Protein AF-A0AAI8QC46-F1 (afdb_monomer)

Organism: NCBI:txid1404864

Solvent-accessible surface area (backbone atoms only — not comparable to full-atom values): 4819 Å² total; per-residue (Å²): 109,67,70,57,54,52,51,57,72,71,46,51,72,68,56,54,46,47,70,54,50,48,59,51,50,53,52,51,50,54,49,52,55,51,52,50,52,52,51,50,53,52,52,53,48,53,52,50,51,51,51,52,52,51,52,50,53,52,48,54,52,51,52,51,49,50,54,52,50,51,27,52,73,72,71,38,48,78,40,79,94,75,77,46,67,88

Radius of gyration: 32.92 Å; Cα contacts (8 Å, |Δi|>4): 27; chains: 1; bounding box: 62×17×87 Å

pLDDT: mean 90.2, std 5.08, range [62.28, 96.38]

Structure (mmCIF, N/CA/C/O backbone):
data_AF-A0AAI8QC46-F1
#
_entry.id   AF-A0AAI8QC46-F1
#
loop_
_atom_site.group_PDB
_atom_site.id
_atom_site.type_symbol
_atom_site.label_atom_id
_atom_site.label_alt_id
_atom_site.label_comp_id
_atom_site.label_asym_id
_atom_site.label_entity_id
_atom_site.label_seq_id
_atom_site.pdbx_PDB_ins_code
_atom_site.Cartn_x
_atom_site.Cartn_y
_atom_site.Cartn_z
_atom_site.occupancy
_atom_site.B_iso_or_equiv
_atom_site.auth_seq_id
_atom_site.auth_comp_id
_atom_site.auth_asym_id
_atom_site.auth_atom_id
_atom_site.pdbx_PDB_model_num
ATOM 1 N N . MET A 1 1 ? 18.232 -7.226 -45.518 1.00 62.28 1 MET A N 1
ATOM 2 C CA . MET A 1 1 ? 18.807 -8.258 -44.620 1.00 62.28 1 MET A CA 1
ATOM 3 C C . MET A 1 1 ? 20.300 -8.452 -44.845 1.00 62.28 1 MET A C 1
ATOM 5 O O . MET A 1 1 ? 21.035 -8.475 -43.868 1.00 62.28 1 MET A O 1
ATOM 9 N N . GLU A 1 2 ? 20.768 -8.520 -46.092 1.00 77.69 2 GLU A N 1
ATOM 10 C CA . GLU A 1 2 ? 22.195 -8.725 -46.395 1.00 77.69 2 GLU A CA 1
ATOM 11 C C . GLU A 1 2 ? 23.112 -7.637 -45.821 1.00 77.69 2 GLU A C 1
ATOM 13 O O . GLU A 1 2 ? 24.082 -7.958 -45.141 1.00 77.69 2 GLU A O 1
ATOM 18 N N . ALA A 1 3 ? 22.755 -6.359 -45.982 1.00 80.12 3 ALA A N 1
ATOM 19 C CA . ALA A 1 3 ? 23.526 -5.244 -45.424 1.00 80.12 3 ALA A CA 1
ATOM 20 C C . ALA A 1 3 ? 23.624 -5.283 -43.884 1.00 80.12 3 ALA A C 1
ATOM 22 O O . ALA A 1 3 ? 24.678 -5.000 -43.322 1.00 80.12 3 ALA A O 1
ATOM 23 N N . PHE A 1 4 ? 22.554 -5.699 -43.197 1.00 81.44 4 PHE A N 1
ATOM 24 C CA . PHE A 1 4 ? 22.554 -5.870 -41.741 1.00 81.44 4 PHE A CA 1
ATOM 25 C C . PHE A 1 4 ? 23.441 -7.043 -41.312 1.00 81.44 4 PHE A C 1
ATOM 27 O O . PHE A 1 4 ? 24.227 -6.911 -40.382 1.00 81.44 4 PHE A O 1
ATOM 34 N N . MET A 1 5 ? 23.365 -8.175 -42.014 1.00 85.44 5 MET A N 1
ATOM 35 C CA . MET A 1 5 ? 24.207 -9.344 -41.743 1.00 85.44 5 MET A CA 1
ATOM 36 C C . MET A 1 5 ? 25.691 -9.048 -41.986 1.00 85.44 5 MET A C 1
ATOM 38 O O . MET A 1 5 ? 26.540 -9.496 -41.216 1.00 85.44 5 MET A O 1
ATOM 42 N N . LEU A 1 6 ? 26.008 -8.272 -43.024 1.00 85.38 6 LEU A N 1
ATOM 43 C CA . LEU A 1 6 ? 27.363 -7.797 -43.304 1.00 85.38 6 LEU A CA 1
ATOM 44 C C . LEU A 1 6 ? 27.857 -6.844 -42.208 1.00 85.38 6 LEU A C 1
ATOM 46 O O . LEU A 1 6 ? 28.941 -7.055 -41.667 1.00 85.38 6 LEU A O 1
ATOM 50 N N . ALA A 1 7 ? 27.039 -5.868 -41.804 1.00 82.94 7 ALA A N 1
ATOM 51 C CA . ALA A 1 7 ? 27.359 -4.953 -40.710 1.00 82.94 7 ALA A CA 1
ATOM 52 C C . ALA A 1 7 ? 27.521 -5.682 -39.364 1.00 82.94 7 ALA A C 1
ATOM 54 O O . ALA A 1 7 ? 28.450 -5.398 -38.614 1.00 82.94 7 ALA A O 1
ATOM 55 N N . TRP A 1 8 ? 26.679 -6.677 -39.074 1.00 87.56 8 TRP A N 1
ATOM 56 C CA . TRP A 1 8 ? 26.773 -7.502 -37.869 1.00 87.56 8 TRP A CA 1
ATOM 57 C C . TRP A 1 8 ? 28.064 -8.321 -37.843 1.00 87.56 8 TRP A C 1
ATOM 59 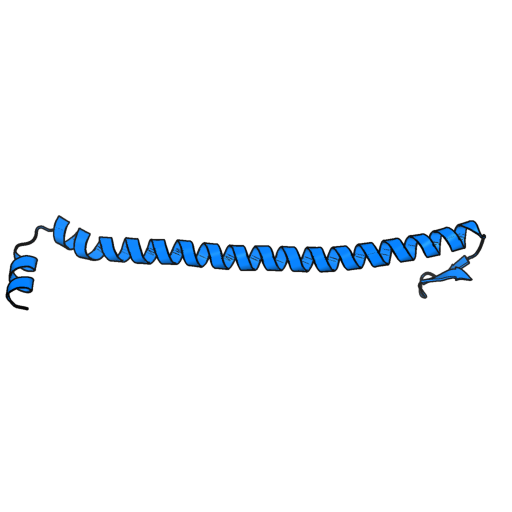O O . TRP A 1 8 ? 28.764 -8.346 -36.829 1.00 87.56 8 TRP A O 1
ATOM 69 N N . LYS A 1 9 ? 28.429 -8.949 -38.970 1.00 85.88 9 LYS A N 1
ATOM 70 C CA . LYS A 1 9 ? 29.687 -9.699 -39.115 1.00 85.88 9 LYS A CA 1
ATOM 71 C C . LYS A 1 9 ? 30.926 -8.802 -39.014 1.00 85.88 9 LYS A C 1
ATOM 73 O O . LYS A 1 9 ? 31.926 -9.252 -38.464 1.00 85.88 9 LYS A O 1
ATOM 78 N N . ALA A 1 10 ? 30.841 -7.553 -39.466 1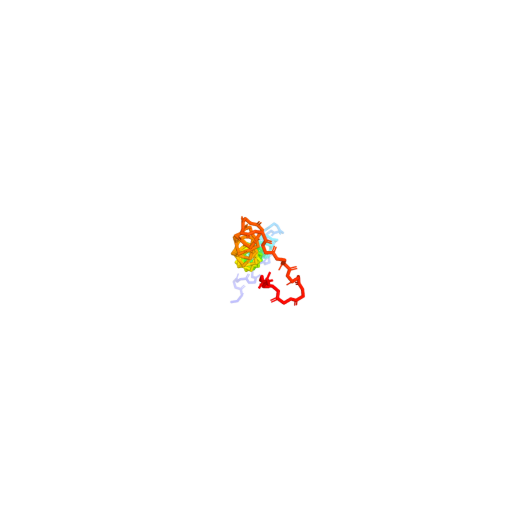.00 87.75 10 ALA A N 1
ATOM 79 C CA . ALA A 1 10 ? 31.911 -6.562 -39.347 1.00 87.75 10 ALA A CA 1
ATOM 80 C C . ALA A 1 10 ? 31.971 -5.870 -37.969 1.00 87.75 10 ALA A C 1
ATOM 82 O O . ALA A 1 10 ? 33.002 -5.306 -37.609 1.00 87.75 10 ALA A O 1
ATOM 83 N N . ALA A 1 11 ? 30.888 -5.910 -37.186 1.00 87.44 11 ALA A N 1
ATOM 84 C CA . ALA A 1 11 ? 30.825 -5.276 -35.874 1.00 87.44 11 ALA A CA 1
ATOM 85 C C . ALA A 1 11 ? 31.776 -5.933 -34.864 1.00 87.44 11 ALA A C 1
ATOM 87 O O . ALA A 1 11 ? 31.900 -7.161 -34.800 1.00 87.44 11 ALA A O 1
ATOM 88 N N . SER A 1 12 ? 32.393 -5.101 -34.021 1.00 92.81 12 SER A N 1
ATOM 89 C CA . SER A 1 12 ? 33.229 -5.567 -32.918 1.00 92.81 12 SER A CA 1
ATOM 90 C C . SER A 1 12 ? 32.404 -6.322 -31.871 1.00 92.81 12 SER A C 1
ATOM 92 O O . SER A 1 12 ? 31.193 -6.126 -31.733 1.00 92.81 12 SER A O 1
ATOM 94 N N . TRP A 1 13 ? 33.077 -7.160 -31.080 1.00 89.25 13 TRP A N 1
ATOM 95 C CA . TRP A 1 13 ? 32.449 -7.878 -29.968 1.00 89.25 13 TRP A CA 1
ATOM 96 C C . TRP A 1 13 ? 31.707 -6.944 -29.003 1.00 89.25 13 TRP A C 1
ATOM 98 O O . TRP A 1 13 ? 30.590 -7.255 -28.599 1.00 89.25 13 TRP A O 1
ATOM 108 N N . GLY A 1 14 ? 32.274 -5.770 -28.706 1.00 89.44 14 GLY A N 1
ATOM 109 C CA . GLY A 1 14 ? 31.632 -4.770 -27.848 1.00 89.44 14 GLY A CA 1
ATOM 110 C C . GLY A 1 14 ? 30.315 -4.236 -28.418 1.00 89.44 14 GLY A C 1
ATOM 111 O O . GLY A 1 14 ? 29.333 -4.136 -27.688 1.00 89.44 14 GLY A O 1
ATOM 112 N N . VAL A 1 15 ? 30.253 -3.967 -29.728 1.00 90.94 15 VAL A N 1
ATOM 113 C CA . VAL A 1 15 ? 29.024 -3.491 -30.394 1.00 90.94 15 VAL A CA 1
ATOM 114 C C . VAL A 1 15 ? 27.941 -4.568 -30.387 1.00 90.94 15 VAL A C 1
ATOM 116 O O . VAL A 1 15 ? 26.778 -4.269 -30.126 1.00 90.94 15 VAL A O 1
ATOM 119 N N . ARG A 1 16 ? 28.313 -5.832 -30.611 1.00 89.56 16 ARG A N 1
ATOM 120 C CA . ARG A 1 16 ? 27.362 -6.953 -30.557 1.00 89.56 16 ARG A CA 1
ATOM 121 C C . ARG A 1 16 ? 26.799 -7.160 -29.155 1.00 89.56 16 ARG A C 1
ATOM 123 O O . ARG A 1 16 ? 25.595 -7.347 -29.008 1.00 89.56 16 ARG A O 1
ATOM 130 N N . ILE A 1 17 ? 27.654 -7.089 -28.134 1.00 91.06 17 ILE A N 1
ATOM 131 C CA . ILE A 1 17 ? 27.234 -7.185 -26.731 1.00 91.06 17 ILE A CA 1
ATOM 132 C C . ILE A 1 17 ? 26.297 -6.027 -26.391 1.00 91.06 17 ILE A C 1
ATOM 134 O O . ILE A 1 17 ? 25.210 -6.271 -25.879 1.00 91.06 17 ILE A O 1
ATOM 138 N N . ALA A 1 18 ? 26.656 -4.787 -26.725 1.00 90.94 18 ALA A N 1
ATOM 139 C CA . ALA A 1 18 ? 25.817 -3.622 -26.453 1.00 90.94 18 ALA A CA 1
ATOM 140 C C . ALA A 1 18 ? 24.446 -3.708 -27.149 1.00 90.94 18 ALA A C 1
ATOM 142 O O . ALA A 1 18 ? 23.429 -3.388 -26.536 1.00 90.94 18 ALA A O 1
ATOM 143 N N . ALA A 1 19 ? 24.402 -4.199 -28.391 1.00 89.81 19 ALA A N 1
ATOM 144 C CA . ALA A 1 19 ? 23.164 -4.362 -29.151 1.00 89.81 19 ALA A CA 1
ATOM 145 C C . ALA A 1 19 ? 22.201 -5.401 -28.549 1.00 89.81 19 ALA A C 1
ATOM 147 O O . ALA A 1 19 ? 20.998 -5.303 -28.766 1.00 89.81 19 ALA A O 1
ATOM 148 N N . VAL A 1 20 ? 22.707 -6.378 -27.788 1.00 89.69 20 VAL A N 1
ATOM 149 C CA . VAL A 1 20 ? 21.886 -7.407 -27.126 1.00 89.69 20 VAL A CA 1
ATOM 150 C C . VAL A 1 20 ? 21.599 -7.040 -25.669 1.00 89.69 20 VAL A C 1
ATOM 152 O O . VAL A 1 20 ? 20.453 -7.068 -25.227 1.00 89.69 20 VAL A O 1
ATOM 155 N N . VAL A 1 21 ? 22.631 -6.664 -24.915 1.00 93.00 21 VAL A N 1
ATOM 156 C CA . VAL A 1 21 ? 22.542 -6.371 -23.478 1.00 93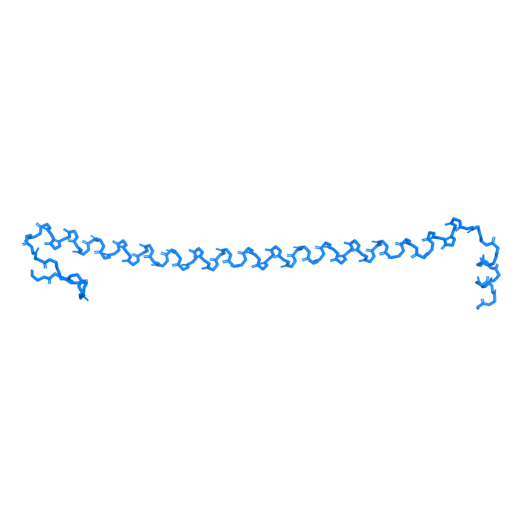.00 21 VAL A CA 1
ATOM 157 C C . VAL A 1 21 ? 21.839 -5.042 -23.221 1.00 93.00 21 VAL A C 1
ATOM 159 O O . VAL A 1 21 ? 21.060 -4.945 -22.277 1.00 93.00 21 VAL A O 1
ATOM 162 N N . GLY A 1 22 ? 22.060 -4.030 -24.063 1.00 91.88 22 GLY A N 1
ATOM 163 C CA . GLY A 1 22 ? 21.443 -2.710 -23.914 1.00 91.88 22 GLY A CA 1
ATOM 164 C C . GLY A 1 22 ? 19.912 -2.775 -23.859 1.00 91.88 22 GLY A C 1
ATOM 165 O O . GLY A 1 22 ? 19.330 -2.325 -22.870 1.00 91.88 22 GLY A O 1
ATOM 166 N N . PRO A 1 23 ? 19.243 -3.389 -24.852 1.00 93.31 23 PRO A N 1
ATOM 167 C CA . PRO A 1 23 ? 17.794 -3.574 -24.817 1.00 93.31 23 PRO A CA 1
ATOM 168 C C . PRO A 1 23 ? 17.310 -4.380 -23.605 1.00 93.31 23 PRO A C 1
ATOM 170 O O . PRO A 1 23 ? 16.319 -4.003 -22.981 1.00 93.31 23 PRO A O 1
ATOM 173 N N . LEU A 1 24 ? 18.021 -5.451 -23.231 1.00 91.75 24 LEU A N 1
ATOM 174 C CA . LEU A 1 24 ? 17.660 -6.281 -22.076 1.00 91.75 24 LEU A CA 1
ATOM 175 C C . LEU A 1 24 ? 17.717 -5.497 -20.761 1.00 91.75 24 LEU A C 1
ATOM 177 O O . LEU A 1 24 ? 16.812 -5.619 -19.938 1.00 91.75 24 LEU A O 1
ATOM 181 N N . LEU A 1 25 ? 18.737 -4.655 -20.579 1.00 92.88 25 LEU A N 1
ATOM 182 C CA . LEU A 1 25 ? 18.848 -3.791 -19.406 1.00 92.88 25 LEU A CA 1
ATOM 183 C C . LEU A 1 25 ? 17.707 -2.776 -19.345 1.00 92.88 25 LEU A C 1
ATOM 185 O O . LEU A 1 25 ? 17.121 -2.591 -18.280 1.00 92.88 25 LEU A O 1
ATOM 189 N N . ILE A 1 26 ? 17.350 -2.153 -20.470 1.00 92.38 26 ILE A N 1
ATOM 190 C CA . ILE A 1 26 ? 16.245 -1.184 -20.521 1.00 92.38 26 ILE A CA 1
ATOM 191 C C . ILE A 1 26 ? 14.929 -1.857 -20.119 1.00 92.38 26 ILE A C 1
ATOM 193 O O . ILE A 1 26 ? 14.227 -1.359 -19.236 1.00 92.38 26 ILE A O 1
ATOM 197 N N . VAL A 1 27 ? 14.617 -3.010 -20.718 1.00 93.12 27 VAL A N 1
ATOM 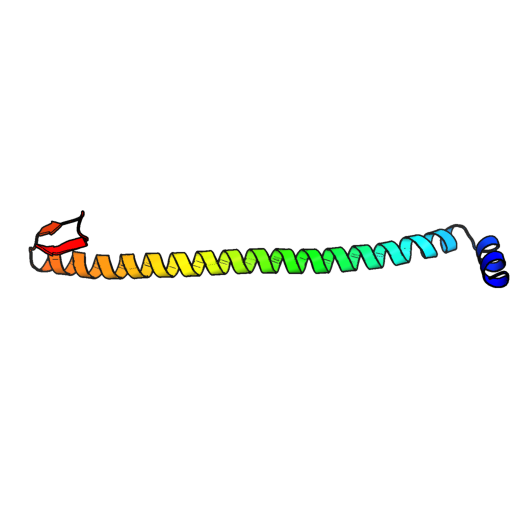198 C CA . VAL A 1 27 ? 13.386 -3.756 -20.422 1.00 93.12 27 VAL A CA 1
ATOM 199 C C . VAL A 1 27 ? 13.370 -4.231 -18.969 1.00 93.12 27 VAL A C 1
ATOM 201 O O . VAL A 1 27 ? 12.375 -4.029 -18.274 1.00 93.12 27 VAL A O 1
ATOM 204 N N . GLY A 1 28 ? 14.475 -4.800 -18.479 1.00 93.12 28 GLY A N 1
ATOM 205 C CA . GLY A 1 28 ? 14.585 -5.264 -17.096 1.00 93.12 28 GLY A CA 1
ATOM 206 C C . GLY A 1 28 ? 14.417 -4.135 -16.079 1.00 93.12 28 GLY A C 1
ATOM 207 O O . GLY A 1 28 ? 13.692 -4.290 -15.097 1.00 93.12 28 GLY A O 1
ATOM 208 N N . THR A 1 29 ? 15.011 -2.969 -16.343 1.00 92.06 29 THR A N 1
ATOM 209 C CA . THR A 1 29 ? 14.906 -1.802 -15.455 1.00 92.06 29 THR A CA 1
ATOM 210 C C . THR A 1 29 ? 13.484 -1.239 -15.451 1.00 92.06 29 THR A C 1
ATOM 212 O O . THR A 1 29 ? 12.930 -0.968 -14.385 1.00 92.06 29 THR A O 1
ATOM 215 N N . ALA A 1 30 ? 12.852 -1.117 -16.623 1.00 92.50 30 ALA A N 1
ATOM 216 C CA . ALA A 1 30 ? 11.466 -0.668 -16.728 1.00 92.50 30 ALA A CA 1
ATOM 217 C C . ALA A 1 30 ? 10.503 -1.615 -15.990 1.00 92.50 30 ALA A C 1
ATOM 219 O O . ALA A 1 30 ? 9.653 -1.156 -15.222 1.00 92.50 30 ALA A O 1
ATOM 220 N N . TYR A 1 31 ? 10.676 -2.930 -16.168 1.00 90.56 31 TYR A N 1
ATOM 221 C CA . TYR A 1 31 ? 9.887 -3.943 -15.471 1.00 90.56 31 TYR A CA 1
ATOM 222 C C . TYR A 1 31 ? 10.079 -3.872 -13.953 1.00 90.56 31 TYR A C 1
ATOM 224 O O . TYR A 1 31 ? 9.092 -3.846 -13.220 1.00 90.56 31 TYR A O 1
ATOM 232 N N . ALA A 1 32 ? 11.321 -3.769 -13.472 1.00 90.31 32 ALA A N 1
ATOM 233 C CA . ALA A 1 32 ? 11.615 -3.672 -12.044 1.00 90.31 32 ALA A CA 1
ATOM 234 C C . ALA A 1 32 ? 10.955 -2.441 -11.397 1.00 90.31 32 ALA A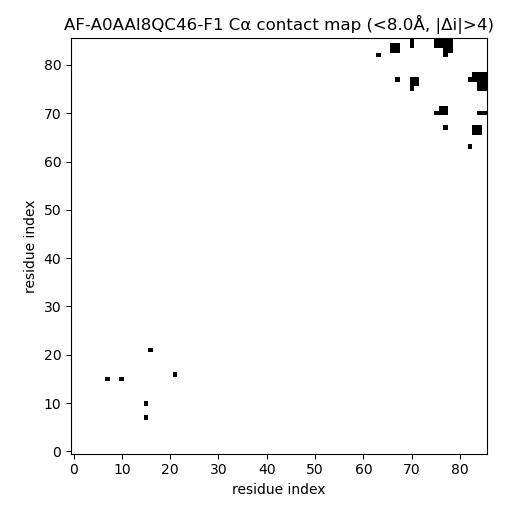 C 1
ATOM 236 O O . ALA A 1 32 ? 10.332 -2.559 -10.341 1.00 90.31 32 ALA A O 1
ATOM 237 N N . VAL A 1 33 ? 11.022 -1.273 -12.050 1.00 92.00 33 VAL A N 1
ATOM 238 C CA . VAL A 1 33 ? 10.373 -0.042 -11.564 1.00 92.00 33 VAL A CA 1
ATOM 239 C C . VAL A 1 33 ? 8.853 -0.188 -11.533 1.00 92.00 33 VAL A C 1
ATOM 241 O O . VAL A 1 33 ? 8.219 0.195 -10.548 1.00 92.00 33 VAL A O 1
ATOM 244 N N . TRP A 1 34 ? 8.251 -0.728 -12.595 1.00 93.06 34 TRP A N 1
ATOM 245 C CA . TRP A 1 34 ? 6.808 -0.960 -12.641 1.00 93.06 34 TRP A CA 1
ATOM 246 C C . TRP A 1 34 ? 6.364 -1.928 -11.542 1.00 93.06 34 TRP A C 1
ATOM 248 O O . TRP A 1 34 ? 5.467 -1.605 -10.763 1.00 93.06 34 TRP A O 1
ATOM 258 N N . HIS A 1 35 ? 7.040 -3.070 -11.432 1.00 87.25 35 HIS A N 1
ATOM 259 C CA . HIS A 1 35 ? 6.735 -4.100 -10.449 1.00 87.25 35 HIS A CA 1
ATOM 260 C C . HIS A 1 35 ? 6.861 -3.565 -9.016 1.00 87.25 35 HIS A C 1
ATOM 262 O O . HIS A 1 35 ? 5.978 -3.790 -8.191 1.00 87.25 35 HIS A O 1
ATOM 268 N N . HIS A 1 36 ? 7.905 -2.783 -8.726 1.00 87.31 36 HIS A N 1
ATOM 269 C CA . HIS A 1 36 ? 8.078 -2.149 -7.420 1.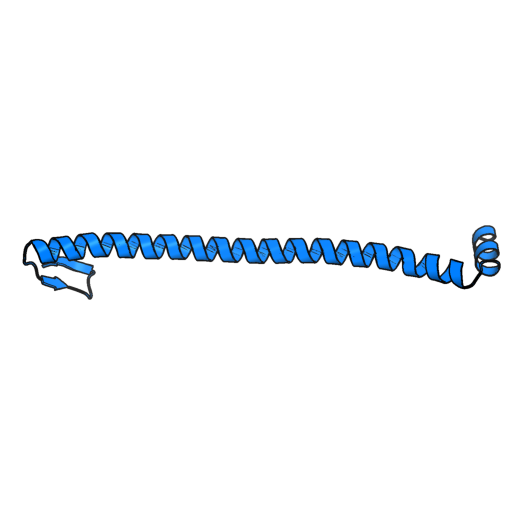00 87.31 36 HIS A CA 1
ATOM 270 C C . HIS A 1 36 ? 6.935 -1.181 -7.086 1.00 87.31 36 HIS A C 1
ATOM 272 O O . HIS A 1 36 ? 6.379 -1.243 -5.991 1.00 87.31 36 HIS A O 1
ATOM 278 N N . LYS A 1 37 ? 6.520 -0.338 -8.042 1.00 85.94 37 LYS A N 1
ATOM 279 C CA . LYS A 1 37 ? 5.384 0.581 -7.856 1.00 85.94 37 LYS A CA 1
ATOM 280 C C . LYS A 1 37 ? 4.069 -0.159 -7.623 1.00 85.94 37 LYS A C 1
ATOM 282 O O . LYS A 1 37 ? 3.256 0.289 -6.821 1.00 85.94 37 LYS A O 1
ATOM 287 N N . VAL A 1 38 ? 3.836 -1.265 -8.329 1.00 85.06 38 VAL A N 1
ATOM 288 C CA . VAL A 1 38 ? 2.637 -2.094 -8.135 1.00 85.06 38 VAL A CA 1
ATOM 289 C C . VAL A 1 38 ? 2.645 -2.731 -6.748 1.00 85.06 38 VAL A C 1
ATOM 291 O O . VAL A 1 38 ? 1.636 -2.660 -6.050 1.00 85.06 38 VAL A O 1
ATOM 294 N N . TYR A 1 39 ? 3.783 -3.283 -6.324 1.00 79.56 39 TYR A N 1
ATOM 295 C CA . TYR A 1 39 ? 3.923 -3.883 -5.000 1.00 79.56 39 TYR A CA 1
ATOM 296 C C . TYR A 1 39 ? 3.709 -2.856 -3.882 1.00 79.56 39 TYR A C 1
ATOM 298 O O . TYR A 1 39 ? 2.917 -3.102 -2.976 1.00 79.56 39 TYR A O 1
ATOM 306 N N . GLN A 1 40 ? 4.336 -1.678 -3.984 1.00 83.88 40 GLN A N 1
ATOM 307 C CA . GLN A 1 40 ? 4.125 -0.581 -3.034 1.00 83.88 40 GLN A CA 1
ATOM 308 C C . GLN A 1 40 ? 2.659 -0.156 -2.974 1.00 83.88 40 GLN A C 1
ATOM 310 O O . GLN A 1 40 ? 2.105 -0.074 -1.891 1.00 83.88 40 GLN A O 1
ATOM 315 N N . ARG A 1 41 ? 1.980 0.005 -4.117 1.00 82.31 41 ARG A N 1
ATOM 316 C CA . ARG A 1 41 ? 0.541 0.324 -4.126 1.00 82.31 41 ARG A CA 1
ATOM 317 C C . ARG A 1 41 ? -0.319 -0.744 -3.450 1.00 82.31 41 ARG A C 1
ATOM 319 O O . ARG A 1 41 ? -1.317 -0.401 -2.825 1.00 82.31 41 ARG A O 1
ATOM 326 N N . GLY A 1 42 ? 0.025 -2.023 -3.610 1.00 82.88 42 GLY A N 1
ATOM 327 C CA . GLY A 1 42 ? -0.661 -3.122 -2.928 1.00 82.88 42 GLY A CA 1
ATOM 328 C C . GLY A 1 42 ? -0.448 -3.073 -1.417 1.00 82.88 42 GLY A C 1
ATOM 329 O O . GLY A 1 42 ? -1.409 -3.179 -0.660 1.00 82.88 42 GLY A O 1
ATOM 330 N N . TYR A 1 43 ? 0.795 -2.841 -0.997 1.00 83.56 43 TYR A N 1
ATOM 331 C CA . TYR A 1 43 ? 1.165 -2.678 0.406 1.00 83.56 43 TYR A CA 1
ATOM 332 C C . TYR A 1 43 ? 0.485 -1.460 1.050 1.00 83.56 43 TYR A C 1
ATOM 334 O O . TYR A 1 43 ? -0.132 -1.591 2.101 1.00 83.56 43 TYR A O 1
ATOM 342 N N . ASP A 1 44 ? 0.521 -0.301 0.391 1.00 89.81 44 ASP A N 1
ATOM 343 C CA . ASP A 1 44 ? -0.109 0.932 0.869 1.00 89.81 44 ASP A CA 1
ATOM 344 C C . ASP A 1 44 ? -1.631 0.779 0.981 1.00 89.81 44 ASP A C 1
ATOM 346 O O . ASP A 1 44 ? -2.230 1.264 1.939 1.00 89.81 44 ASP A O 1
ATOM 350 N N . ARG A 1 45 ? -2.267 0.072 0.033 1.00 88.94 45 ARG A N 1
ATOM 351 C CA . ARG A 1 45 ? -3.698 -0.251 0.113 1.00 88.94 45 ARG A CA 1
ATOM 352 C C . ARG A 1 45 ? -3.993 -1.154 1.307 1.00 88.94 45 ARG A C 1
ATOM 354 O O . ARG A 1 45 ? -4.880 -0.824 2.079 1.00 88.94 45 ARG A O 1
ATOM 361 N N . ALA A 1 46 ? -3.238 -2.237 1.485 1.00 90.25 46 ALA A N 1
ATOM 362 C CA . ALA A 1 46 ? -3.412 -3.121 2.635 1.00 90.25 46 ALA A CA 1
ATOM 363 C C . ALA A 1 46 ? -3.241 -2.366 3.965 1.00 90.25 46 ALA A C 1
ATOM 365 O O . ALA A 1 46 ? -4.024 -2.558 4.890 1.00 90.25 46 ALA A O 1
ATOM 366 N N . LEU A 1 47 ? -2.263 -1.460 4.050 1.00 91.44 47 LEU A N 1
ATOM 367 C CA . LEU A 1 47 ? -2.067 -0.613 5.225 1.00 91.44 47 LEU A CA 1
ATOM 368 C C . LEU A 1 47 ? -3.249 0.345 5.451 1.00 91.44 47 LEU A C 1
ATOM 370 O O . LEU A 1 47 ? -3.669 0.539 6.590 1.00 91.44 47 LEU A O 1
ATOM 374 N N . ALA A 1 48 ? -3.805 0.922 4.383 1.00 89.75 48 ALA A N 1
ATOM 375 C CA . ALA A 1 48 ? -4.989 1.772 4.464 1.00 89.75 48 ALA A CA 1
ATOM 376 C C . ALA A 1 48 ? -6.244 0.997 4.905 1.00 89.75 48 ALA A C 1
ATOM 378 O O . ALA A 1 48 ? -7.014 1.519 5.711 1.00 89.75 48 ALA A O 1
ATOM 379 N N . ASP A 1 49 ? -6.424 -0.234 4.424 1.00 93.00 49 ASP A N 1
ATOM 380 C CA . ASP A 1 49 ? -7.547 -1.101 4.794 1.00 93.00 49 ASP A CA 1
ATOM 381 C C . ASP A 1 49 ? -7.467 -1.485 6.283 1.00 93.00 49 ASP A C 1
ATOM 383 O O . ASP A 1 49 ? -8.432 -1.279 7.019 1.00 93.00 49 ASP A O 1
ATOM 387 N N . ILE A 1 50 ? -6.287 -1.906 6.763 1.00 89.81 50 ILE A N 1
ATOM 388 C CA . ILE A 1 50 ? -6.043 -2.180 8.193 1.00 89.81 50 ILE A CA 1
ATOM 389 C C . ILE A 1 50 ? -6.330 -0.934 9.038 1.00 89.81 50 ILE A C 1
ATOM 391 O O . ILE A 1 50 ? -7.047 -1.002 10.032 1.00 89.81 50 ILE A O 1
ATOM 395 N N . ALA A 1 51 ? -5.825 0.234 8.629 1.00 91.12 51 ALA A N 1
ATOM 396 C CA . ALA A 1 51 ? -6.056 1.475 9.362 1.00 91.12 51 ALA A CA 1
ATOM 397 C C . ALA A 1 51 ? -7.545 1.870 9.409 1.00 91.12 51 ALA A C 1
ATOM 399 O O . ALA A 1 51 ? -8.001 2.456 10.396 1.00 91.12 51 ALA A O 1
ATOM 400 N N . ALA A 1 52 ? -8.311 1.576 8.355 1.00 92.50 52 ALA A N 1
ATOM 401 C CA . ALA A 1 52 ? -9.748 1.822 8.319 1.00 92.50 52 ALA A CA 1
ATOM 402 C C . ALA A 1 52 ? -10.509 0.892 9.277 1.00 92.50 52 ALA A C 1
ATOM 404 O O . ALA A 1 52 ? -11.371 1.369 10.023 1.00 92.50 52 ALA A O 1
ATOM 405 N N . GLU A 1 53 ? -10.162 -0.397 9.300 1.00 90.88 53 GLU A N 1
ATOM 406 C CA . GLU A 1 53 ? -10.721 -1.376 10.239 1.00 90.88 53 GLU A CA 1
ATOM 407 C C . GLU A 1 53 ? -10.395 -1.009 11.694 1.00 90.88 53 GLU A C 1
ATOM 409 O O . GLU A 1 53 ? -11.303 -0.907 12.526 1.00 90.88 53 GLU A O 1
ATOM 414 N N . ASP A 1 54 ? -9.131 -0.692 11.985 1.00 94.19 54 ASP A N 1
ATOM 415 C CA . ASP A 1 54 ? -8.676 -0.274 13.314 1.00 94.19 54 ASP A CA 1
ATOM 416 C C . ASP A 1 54 ? -9.402 0.987 13.789 1.00 94.19 54 ASP A C 1
ATOM 418 O O . ASP A 1 54 ? -9.843 1.079 14.938 1.00 94.19 54 ASP A O 1
ATOM 422 N N . LYS A 1 55 ? -9.596 1.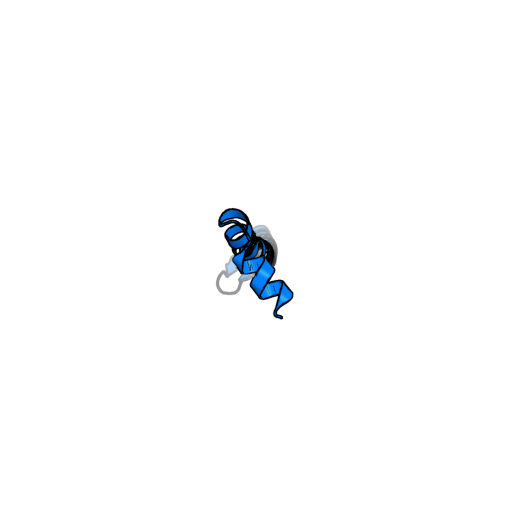966 12.898 1.00 93.25 55 LYS A N 1
ATOM 423 C CA . LYS A 1 55 ? -10.349 3.184 13.217 1.00 93.25 55 LYS A CA 1
ATOM 424 C C . LYS A 1 55 ? -11.802 2.873 13.583 1.00 93.25 55 LYS A C 1
ATOM 426 O O . LYS A 1 55 ? -12.335 3.491 14.508 1.00 93.25 55 LYS A O 1
ATOM 431 N N . GLY A 1 56 ? -12.435 1.926 12.890 1.00 89.44 56 GLY A N 1
ATOM 432 C CA . GLY A 1 56 ? -13.782 1.451 13.213 1.00 89.44 56 GLY A CA 1
ATOM 433 C C . GLY A 1 56 ? -13.843 0.783 14.588 1.00 89.44 56 GLY A C 1
ATOM 434 O O . GLY A 1 56 ? -14.680 1.146 15.418 1.00 89.44 56 GLY A O 1
ATOM 435 N N . ALA A 1 57 ? -12.907 -0.128 14.862 1.00 93.00 57 ALA A N 1
ATOM 436 C CA . ALA A 1 57 ? -12.810 -0.835 16.137 1.00 93.00 57 ALA A CA 1
ATOM 437 C C . ALA A 1 57 ? -12.569 0.12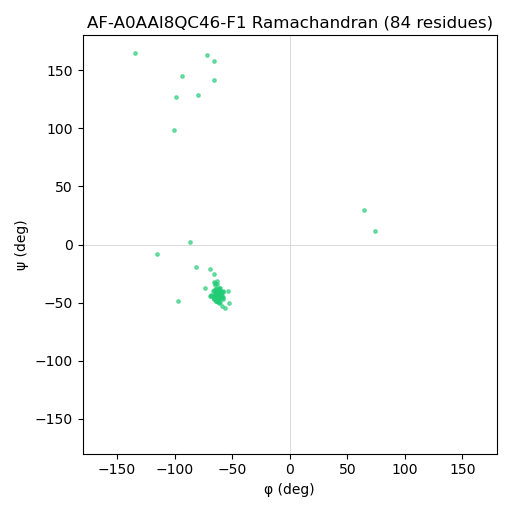2 17.318 1.00 93.00 57 ALA A C 1
ATOM 439 O O . ALA A 1 57 ? -13.253 0.040 18.341 1.00 93.00 57 ALA A O 1
ATOM 440 N N . ILE A 1 58 ? -11.654 1.086 17.166 1.00 94.56 58 ILE A N 1
ATOM 441 C CA . ILE A 1 58 ? -11.392 2.127 18.171 1.00 94.56 58 ILE A CA 1
ATOM 442 C C . ILE A 1 58 ? -12.631 3.004 18.384 1.00 94.56 58 ILE A C 1
ATOM 444 O O . ILE A 1 58 ? -12.937 3.361 19.525 1.00 94.56 58 ILE A O 1
ATOM 448 N N . GLY A 1 59 ? -13.358 3.343 17.316 1.00 94.62 59 GLY A N 1
ATOM 449 C CA . GLY A 1 59 ? -14.609 4.098 17.396 1.00 94.62 59 GLY A CA 1
ATOM 450 C C . GLY A 1 59 ? -15.655 3.383 18.251 1.00 94.62 59 GLY A C 1
ATOM 451 O O . GLY A 1 59 ? -16.136 3.951 19.235 1.00 94.62 59 GLY A O 1
ATOM 452 N N . ALA A 1 60 ? -15.926 2.115 17.938 1.00 92.50 60 ALA A N 1
ATOM 453 C CA . ALA A 1 60 ? -16.859 1.279 18.690 1.00 92.50 60 ALA A CA 1
ATOM 454 C C . ALA A 1 60 ? -16.428 1.103 20.157 1.00 92.50 60 ALA A C 1
ATOM 456 O O . ALA A 1 60 ? -17.238 1.247 21.073 1.00 92.50 60 ALA A O 1
ATOM 457 N N . ALA A 1 61 ? -15.136 0.866 20.409 1.00 92.75 61 ALA A N 1
ATOM 458 C CA . ALA A 1 61 ? -14.601 0.757 21.766 1.00 92.75 61 ALA A CA 1
ATOM 459 C C . ALA A 1 61 ? -14.736 2.072 22.554 1.00 92.75 61 ALA A C 1
ATOM 461 O O . ALA A 1 61 ? -15.056 2.063 23.746 1.00 92.75 61 ALA A O 1
ATOM 462 N N . THR A 1 62 ? -14.525 3.213 21.894 1.00 95.81 62 THR A N 1
ATOM 463 C CA . THR A 1 62 ? -14.683 4.544 22.495 1.00 95.81 62 THR A CA 1
ATOM 464 C C . THR A 1 62 ? -16.140 4.813 22.859 1.00 95.81 62 THR A C 1
ATOM 466 O O . THR A 1 62 ? -16.414 5.320 23.948 1.00 95.81 62 THR A O 1
A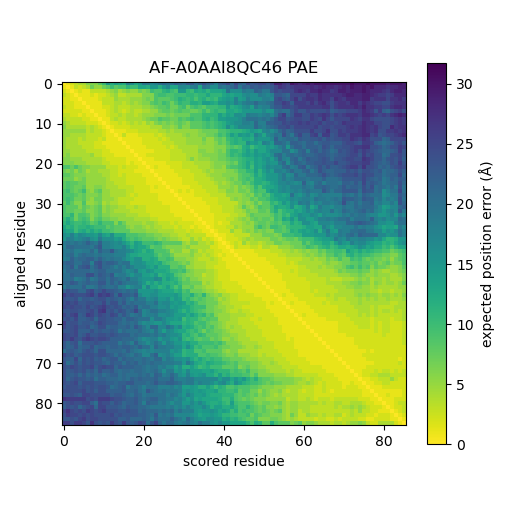TOM 469 N N . GLU A 1 63 ? -17.080 4.464 21.982 1.00 94.06 63 GLU A N 1
ATOM 470 C CA . GLU A 1 63 ? -18.514 4.582 22.249 1.00 94.06 63 GLU A CA 1
ATOM 471 C C . GLU A 1 63 ? -18.936 3.694 23.423 1.00 94.06 63 GLU A C 1
ATOM 473 O O . GLU A 1 63 ? -19.512 4.189 24.396 1.00 94.06 63 GLU A O 1
ATOM 478 N N . LEU A 1 64 ? -18.537 2.420 23.409 1.00 93.88 64 LEU A N 1
ATOM 479 C CA . LEU A 1 64 ? -18.810 1.491 24.501 1.00 93.88 64 LEU A CA 1
ATOM 480 C C . LEU A 1 64 ? -18.243 1.999 25.831 1.00 93.88 64 LEU A C 1
ATOM 482 O O . LEU A 1 64 ? -18.899 1.902 26.867 1.00 93.88 64 LEU A O 1
ATOM 486 N N . ARG A 1 65 ? -17.044 2.596 25.817 1.00 93.81 65 ARG A N 1
ATOM 487 C CA . ARG A 1 65 ? -16.434 3.164 27.023 1.00 93.81 65 ARG A CA 1
ATOM 488 C C . ARG A 1 65 ? -17.223 4.346 27.581 1.00 93.81 65 ARG A C 1
ATOM 490 O O . ARG A 1 65 ? -17.290 4.475 28.803 1.00 93.81 65 ARG A O 1
ATOM 497 N N . LYS A 1 66 ? -17.839 5.176 26.735 1.00 95.00 66 LYS A N 1
ATOM 498 C CA . LYS A 1 66 ? -18.736 6.252 27.192 1.00 95.00 66 LYS A CA 1
ATOM 499 C C . LYS A 1 66 ? -19.961 5.675 27.896 1.00 95.00 66 LYS A C 1
ATOM 501 O O . LYS A 1 66 ? -20.252 6.087 29.015 1.00 95.00 66 LYS A O 1
ATOM 506 N N . ILE A 1 67 ? -20.612 4.684 27.286 1.00 94.56 67 ILE A N 1
ATOM 507 C CA . ILE A 1 67 ? -21.797 4.018 27.851 1.00 94.56 67 ILE A CA 1
ATOM 508 C C . ILE A 1 67 ? -21.448 3.343 29.186 1.00 94.56 67 ILE A C 1
ATOM 510 O O . ILE A 1 67 ? -22.137 3.529 30.189 1.00 94.56 67 ILE A O 1
ATOM 514 N N . TRP A 1 68 ? -20.336 2.607 29.227 1.00 95.44 68 TRP A N 1
ATOM 515 C CA . TRP A 1 68 ? -19.828 1.975 30.444 1.00 95.44 68 TRP A CA 1
ATOM 516 C C . TRP A 1 68 ? -19.533 2.995 31.550 1.00 95.44 68 TRP A C 1
ATOM 518 O O . TRP A 1 68 ? -19.895 2.785 32.710 1.00 95.44 68 TRP A O 1
ATOM 528 N N . SER A 1 69 ? -18.886 4.109 31.198 1.00 95.88 69 SER A N 1
ATOM 529 C CA . SER A 1 69 ? -18.553 5.166 32.152 1.00 95.88 69 SER A CA 1
ATOM 530 C C . SER A 1 69 ? -19.805 5.839 32.715 1.00 95.88 69 SER A C 1
ATOM 532 O O . SER A 1 69 ? -19.849 6.101 33.914 1.00 95.88 69 SER A O 1
ATOM 534 N N . ASP A 1 70 ? -20.820 6.092 31.885 1.00 96.38 70 ASP A N 1
ATOM 535 C CA . ASP A 1 70 ? -22.102 6.662 32.319 1.00 96.38 70 ASP A CA 1
ATOM 536 C C . ASP A 1 70 ? -22.851 5.702 33.258 1.00 96.38 70 ASP A C 1
ATOM 538 O O . ASP A 1 70 ? -23.269 6.094 34.346 1.00 96.38 70 ASP A O 1
ATOM 542 N N . CYS A 1 71 ? -22.914 4.413 32.907 1.00 95.62 71 CYS A N 1
ATOM 543 C CA . CYS A 1 71 ? -23.486 3.365 33.759 1.00 95.62 71 CYS A CA 1
ATOM 544 C C . CYS A 1 71 ? -22.869 3.361 35.164 1.00 95.62 71 CYS A C 1
ATOM 546 O O . CYS A 1 71 ? -23.569 3.418 36.176 1.00 95.62 71 CYS A O 1
ATOM 548 N N . ARG A 1 72 ? -21.533 3.359 35.219 1.00 94.38 72 ARG A N 1
ATOM 549 C CA . ARG A 1 72 ? -20.766 3.400 36.468 1.00 94.38 72 ARG A CA 1
ATOM 550 C C . ARG A 1 72 ? -20.988 4.701 37.236 1.00 94.38 72 ARG A C 1
ATOM 552 O O . ARG A 1 72 ? -21.106 4.657 38.456 1.00 94.38 72 ARG A O 1
ATOM 559 N N . GLY A 1 73 ? -21.056 5.836 36.539 1.00 95.94 73 GLY A N 1
ATOM 560 C CA . GLY A 1 73 ? -21.304 7.150 37.138 1.00 95.94 73 GLY A CA 1
ATOM 561 C C . GLY A 1 73 ? -22.671 7.257 37.817 1.00 95.94 73 GLY A C 1
ATOM 562 O O . GLY A 1 73 ? -22.797 7.926 38.837 1.00 95.94 73 GLY A O 1
ATOM 563 N N . ARG A 1 74 ? -23.675 6.538 37.304 1.00 95.25 74 ARG A N 1
ATOM 564 C CA . ARG A 1 74 ? -25.025 6.451 37.886 1.00 95.25 74 ARG A CA 1
ATOM 565 C C . ARG A 1 74 ? -25.168 5.367 38.961 1.00 95.25 74 ARG A C 1
ATOM 567 O O . ARG A 1 74 ? -26.265 5.163 39.469 1.00 95.25 74 ARG A O 1
ATOM 574 N N . GLY A 1 75 ? -24.087 4.658 39.295 1.00 95.25 75 GLY A N 1
ATOM 575 C CA . GLY A 1 75 ? -24.108 3.540 40.243 1.00 95.25 75 GLY A CA 1
ATOM 576 C C . GLY A 1 75 ? -24.741 2.254 39.697 1.00 95.25 75 GLY A C 1
ATOM 577 O O . GLY A 1 75 ? -24.991 1.333 40.471 1.00 95.25 75 GLY A O 1
ATOM 578 N N . GLY A 1 76 ? -24.993 2.178 38.387 1.00 93.38 76 GLY A N 1
ATOM 579 C CA . GLY A 1 76 ? -25.533 0.991 37.731 1.00 93.38 76 GLY A CA 1
ATOM 580 C C . GLY A 1 76 ? -24.513 -0.144 37.628 1.00 93.38 76 GLY A C 1
ATOM 581 O O . GLY A 1 76 ? -23.296 0.049 37.758 1.00 93.38 76 GLY A O 1
ATOM 582 N N . ARG A 1 77 ? -25.005 -1.357 37.367 1.00 94.12 77 ARG A N 1
ATOM 583 C CA . ARG A 1 77 ? -24.167 -2.546 37.180 1.00 94.12 77 ARG A CA 1
ATOM 584 C C . ARG A 1 77 ? -23.972 -2.811 35.692 1.00 94.12 77 ARG A C 1
ATOM 586 O O . ARG A 1 77 ? -24.917 -2.941 34.926 1.00 94.12 77 ARG A O 1
ATOM 593 N N . TRP A 1 78 ? -22.717 -2.929 35.275 1.00 94.56 78 TRP A N 1
ATOM 594 C CA . TRP A 1 78 ? -22.389 -3.258 33.892 1.00 94.56 78 TRP A CA 1
ATOM 595 C C . TRP A 1 78 ? -22.537 -4.759 33.614 1.00 94.56 78 TRP A C 1
ATOM 597 O O . TRP A 1 78 ? -21.940 -5.576 34.320 1.00 94.56 78 TRP A O 1
ATOM 607 N N . ILE A 1 79 ? -23.274 -5.118 32.559 1.00 93.81 79 ILE A N 1
ATOM 608 C CA . ILE A 1 79 ? -23.404 -6.492 32.060 1.00 93.81 79 ILE A CA 1
ATOM 609 C C . ILE A 1 79 ? -22.483 -6.657 30.850 1.00 93.81 79 ILE A C 1
ATOM 611 O O . ILE A 1 79 ? -22.812 -6.291 29.722 1.00 93.81 79 ILE A O 1
ATOM 615 N N . GLN A 1 80 ? -21.305 -7.230 31.089 1.00 90.25 80 GLN A N 1
ATOM 616 C CA . GLN A 1 80 ? -20.238 -7.302 30.089 1.00 90.25 80 GLN A CA 1
ATOM 617 C C . GLN A 1 80 ? -20.571 -8.183 28.877 1.00 90.25 80 GLN A C 1
ATOM 619 O O . GLN A 1 80 ? -20.146 -7.857 27.775 1.00 90.25 80 GLN A O 1
ATOM 624 N N . SER A 1 81 ? -21.350 -9.253 29.057 1.00 91.75 81 SER A N 1
ATOM 625 C CA . SER A 1 81 ? -21.768 -10.158 27.974 1.00 91.75 81 SER A CA 1
ATOM 626 C C . SER A 1 81 ? -22.747 -9.527 26.984 1.00 91.75 81 SER A C 1
ATOM 628 O O . SER A 1 81 ? -22.880 -10.013 25.868 1.00 91.75 81 SER A O 1
ATOM 630 N N . GLU A 1 82 ? -23.442 -8.466 27.392 1.00 89.75 82 GLU A N 1
ATOM 631 C CA . GLU A 1 82 ? -24.510 -7.830 26.612 1.00 89.75 82 GLU A CA 1
ATOM 632 C C . GLU A 1 82 ? -24.154 -6.396 26.197 1.00 89.75 82 GLU A C 1
ATOM 634 O O . GLU A 1 82 ? -24.883 -5.778 25.429 1.00 89.75 82 GLU A O 1
ATOM 639 N N . GLY A 1 83 ? -23.050 -5.847 26.717 1.00 88.62 83 GLY A N 1
ATOM 640 C CA . GLY A 1 83 ? -22.621 -4.482 26.419 1.00 88.62 83 GLY A CA 1
ATOM 641 C C . GLY A 1 83 ? -23.596 -3.409 26.913 1.00 88.62 83 GLY A C 1
ATOM 642 O O . GLY A 1 83 ? -23.685 -2.347 26.299 1.00 88.62 83 GLY A O 1
ATOM 643 N N . ARG A 1 84 ? -24.340 -3.669 27.999 1.00 90.19 84 ARG A N 1
ATOM 644 C CA . ARG A 1 84 ? -25.348 -2.741 28.538 1.00 90.19 84 ARG A CA 1
ATOM 645 C C . ARG A 1 84 ? -25.285 -2.575 30.055 1.00 90.19 84 ARG A C 1
ATOM 647 O O . ARG A 1 84 ? -24.670 -3.365 30.770 1.00 90.19 84 ARG A O 1
ATOM 654 N N . CYS A 1 85 ? -25.952 -1.529 30.532 1.00 92.06 85 CYS A N 1
ATOM 655 C CA . CYS A 1 85 ? -26.124 -1.219 31.949 1.00 92.06 85 CYS A CA 1
ATOM 656 C C . CYS A 1 85 ? -27.432 -1.807 32.503 1.00 92.06 85 CYS A C 1
ATOM 658 O O . CYS A 1 85 ? -28.435 -1.808 31.786 1.00 92.06 85 CYS A O 1
ATOM 660 N N . SER A 1 86 ? -27.424 -2.249 33.765 1.00 88.88 86 SER A N 1
ATOM 661 C CA . SER A 1 86 ? -28.603 -2.625 34.564 1.00 88.88 86 SER A CA 1
ATOM 662 C C . SER A 1 86 ? -28.745 -1.769 35.810 1.00 88.88 86 SER A C 1
ATOM 664 O O . SER A 1 86 ? -27.692 -1.562 36.467 1.00 88.88 86 SER A O 1
#

Secondary structure (DSSP, 8-state):
-HHHHHHHHHS-HHHHHHHHHHHHHHHHHHHHHHHHHHHHHHHHHHHHHHHHHHHHHHHHHHHHHHHHHHHHHTTPPEETTTTEE-

Sequence (86 aa):
MEAFMLAWKAASWGVRIAAVVGPLLIVGTAYAVWHHKVYQRGYDRALADIAAEDKGAIGAATELRKIWSDCRGRGGRWIQSEGRCS

Mean predicted aligned error: 11.17 Å

Foldseek 3Di:
DVVVVVVQVVDDPVVVCCVPVVVVVVVVVVVVVVVVVVVVVVVVVVVVVVVVVVVVVVVVVVVLVVQVVVLVVVVWDADPVVSHTD